Protein AF-A0A2Z6ETN1-F1 (afdb_monomer_lite)

Structure (mmCIF, N/CA/C/O backbone):
data_AF-A0A2Z6ETN1-F1
#
_entry.id   AF-A0A2Z6ETN1-F1
#
loop_
_atom_site.group_PDB
_atom_site.id
_atom_site.type_symbol
_atom_site.label_atom_id
_atom_site.label_alt_id
_atom_site.label_comp_id
_atom_site.label_asym_id
_atom_site.label_entity_id
_atom_site.label_seq_id
_atom_site.pdbx_PDB_ins_code
_atom_site.Cartn_x
_atom_site.Cartn_y
_atom_site.Cartn_z
_atom_site.occupancy
_atom_site.B_iso_or_equiv
_atom_site.auth_seq_id
_atom_site.auth_comp_id
_atom_site.auth_asym_id
_atom_site.auth_atom_id
_atom_site.pdbx_PDB_model_num
ATOM 1 N N . MET A 1 1 ? 12.263 -17.381 35.190 1.00 39.53 1 MET A N 1
ATOM 2 C CA . MET A 1 1 ? 12.041 -18.340 34.090 1.00 39.53 1 MET A CA 1
ATOM 3 C C . MET A 1 1 ? 12.599 -17.699 32.836 1.00 39.53 1 MET A C 1
ATOM 5 O O . MET A 1 1 ? 12.086 -16.666 32.433 1.00 39.53 1 MET A O 1
ATOM 9 N N . ALA A 1 2 ? 13.718 -18.209 32.326 1.00 38.06 2 ALA A N 1
ATOM 10 C CA . ALA A 1 2 ? 14.332 -17.723 31.095 1.00 38.06 2 ALA A CA 1
ATOM 11 C C . ALA A 1 2 ? 13.811 -18.587 29.943 1.00 38.06 2 ALA A C 1
ATOM 13 O O . ALA A 1 2 ? 13.844 -19.813 30.045 1.00 38.06 2 ALA A O 1
ATOM 14 N N . TYR A 1 3 ? 13.282 -17.959 28.897 1.00 40.97 3 TYR A N 1
ATOM 15 C CA . TYR A 1 3 ? 12.868 -18.676 27.696 1.00 40.97 3 TYR A CA 1
ATOM 16 C C . TYR A 1 3 ? 14.120 -19.150 26.946 1.00 40.97 3 TYR A C 1
ATOM 18 O O . TYR A 1 3 ? 15.051 -18.354 26.786 1.00 40.97 3 TYR A O 1
ATOM 26 N N . PRO A 1 4 ? 14.184 -20.419 26.508 1.00 47.81 4 PRO A N 1
ATOM 27 C CA . PRO A 1 4 ? 15.286 -20.879 25.680 1.00 47.81 4 PRO A CA 1
ATOM 28 C C . PRO A 1 4 ? 15.220 -20.159 24.330 1.00 47.81 4 PRO A C 1
ATOM 30 O O . PRO A 1 4 ? 14.186 -20.159 23.664 1.00 47.81 4 PRO A O 1
ATOM 33 N N . ILE A 1 5 ? 16.323 -19.523 23.945 1.00 48.41 5 ILE A N 1
ATOM 34 C CA . ILE A 1 5 ? 16.496 -18.947 22.613 1.00 48.41 5 ILE A CA 1
ATOM 35 C C . ILE A 1 5 ? 16.655 -20.140 21.667 1.00 48.41 5 ILE A C 1
ATOM 37 O O . ILE A 1 5 ? 17.635 -20.873 21.762 1.00 48.41 5 ILE A O 1
ATOM 41 N N . SER A 1 6 ? 15.665 -20.389 20.810 1.00 52.66 6 SER A N 1
ATOM 42 C CA . SER A 1 6 ? 15.750 -21.442 19.800 1.00 52.66 6 SER A CA 1
ATOM 43 C C . SER A 1 6 ? 16.795 -21.060 18.750 1.00 52.66 6 SER A C 1
ATOM 45 O O . SER A 1 6 ? 16.625 -20.059 18.046 1.00 52.66 6 SER A O 1
ATOM 47 N N . GLU A 1 7 ? 17.848 -21.873 18.631 1.00 56.22 7 GLU A N 1
ATOM 48 C CA . GLU A 1 7 ? 18.956 -21.711 17.670 1.00 56.22 7 GLU A CA 1
ATOM 49 C C . GLU A 1 7 ? 18.524 -21.800 16.189 1.00 56.22 7 GLU A C 1
ATOM 51 O O . GLU A 1 7 ? 19.325 -21.523 15.305 1.00 56.22 7 GLU A O 1
ATOM 56 N N . ASP A 1 8 ? 17.247 -22.081 15.908 1.00 47.41 8 ASP A N 1
ATOM 57 C CA . ASP A 1 8 ? 16.673 -22.141 14.555 1.00 47.41 8 ASP A CA 1
ATOM 58 C C . ASP A 1 8 ? 15.987 -20.846 14.089 1.00 47.41 8 ASP A C 1
ATOM 60 O O . ASP A 1 8 ? 15.297 -20.831 13.066 1.00 47.41 8 ASP A O 1
ATOM 64 N N . THR A 1 9 ? 16.181 -19.721 14.783 1.00 45.09 9 THR A N 1
ATOM 65 C CA . THR A 1 9 ? 15.739 -18.427 14.236 1.00 45.09 9 THR A CA 1
ATOM 66 C C . THR A 1 9 ? 16.752 -17.957 13.197 1.00 45.09 9 THR A C 1
ATOM 68 O O . THR A 1 9 ? 17.515 -17.019 13.423 1.00 45.09 9 THR A O 1
ATOM 71 N N . ILE A 1 10 ? 16.771 -18.605 12.030 1.00 45.88 10 ILE A N 1
ATOM 72 C CA . ILE A 1 10 ? 17.308 -17.962 10.834 1.00 45.88 10 ILE A CA 1
ATOM 73 C C . ILE A 1 10 ? 16.457 -16.708 10.677 1.00 45.88 10 ILE A C 1
ATOM 75 O O . ILE A 1 10 ? 15.262 -16.803 10.393 1.00 45.88 10 ILE A O 1
ATOM 79 N N . ALA A 1 11 ? 17.043 -15.539 10.935 1.00 45.09 11 ALA A N 1
ATOM 80 C CA . ALA A 1 11 ? 16.421 -14.265 10.632 1.00 45.09 11 ALA A CA 1
ATOM 81 C C . ALA A 1 11 ? 16.205 -14.227 9.115 1.00 45.09 11 ALA A C 1
ATOM 83 O O . ALA A 1 11 ? 17.073 -13.810 8.353 1.00 45.09 11 ALA A O 1
ATOM 84 N N . SER A 1 12 ? 15.069 -14.763 8.667 1.00 49.03 12 SER A N 1
ATOM 85 C CA . SER A 1 12 ? 14.617 -14.609 7.297 1.00 49.03 12 SER A CA 1
ATOM 86 C C . SER A 1 12 ? 14.521 -13.115 7.059 1.00 49.03 12 SER A C 1
ATOM 88 O O . SER A 1 12 ? 13.933 -12.405 7.876 1.00 49.03 12 SER A O 1
ATOM 90 N N . GLU A 1 13 ? 15.068 -12.643 5.942 1.00 51.62 13 GLU A N 1
ATOM 91 C CA . GLU A 1 13 ? 14.821 -11.281 5.489 1.00 51.62 13 GLU A CA 1
ATOM 92 C C . GLU A 1 13 ? 13.303 -11.064 5.471 1.00 51.62 13 GLU A C 1
ATOM 94 O O . GLU A 1 13 ? 12.568 -11.711 4.717 1.00 51.62 13 GLU A O 1
ATOM 99 N N . PHE A 1 14 ? 12.817 -10.221 6.378 1.00 47.25 14 PHE A N 1
ATOM 100 C CA . PHE A 1 14 ? 11.436 -9.780 6.395 1.00 47.25 14 PHE A CA 1
ATOM 101 C C . PHE A 1 14 ? 11.399 -8.419 5.711 1.00 47.25 14 PHE A C 1
ATOM 103 O O . PHE A 1 14 ? 12.214 -7.539 5.985 1.00 47.25 14 PHE A O 1
ATOM 110 N N . ASN A 1 15 ? 10.473 -8.254 4.772 1.00 52.88 15 ASN A N 1
ATOM 111 C CA . ASN A 1 15 ? 10.299 -6.976 4.101 1.00 52.88 15 ASN A CA 1
ATOM 112 C C . ASN A 1 15 ? 9.634 -6.014 5.086 1.00 52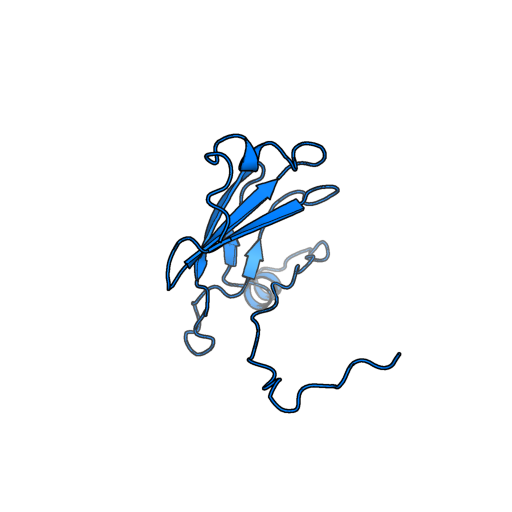.88 15 ASN A C 1
ATOM 114 O O . ASN A 1 15 ? 8.460 -6.175 5.414 1.00 52.88 15 ASN A O 1
ATOM 118 N N . LEU A 1 16 ? 10.405 -5.048 5.584 1.00 52.41 16 LEU A N 1
ATOM 119 C CA . LEU A 1 16 ? 9.885 -3.951 6.387 1.00 52.41 16 LEU A CA 1
ATOM 120 C C . LEU A 1 16 ? 9.272 -2.907 5.444 1.00 52.41 16 LEU A C 1
ATOM 122 O O . LEU A 1 16 ? 9.937 -2.443 4.518 1.00 52.41 16 LEU A O 1
ATOM 126 N N . LEU A 1 17 ? 8.005 -2.555 5.669 1.00 56.53 17 LEU A N 1
ATOM 127 C CA . LEU A 1 17 ? 7.399 -1.377 5.051 1.00 56.53 17 LEU A CA 1
ATOM 128 C C . LEU A 1 17 ? 7.955 -0.140 5.766 1.00 56.53 17 LEU A C 1
ATOM 130 O O . LEU A 1 17 ? 7.716 0.042 6.957 1.00 56.53 17 LEU A O 1
ATOM 134 N N . GLU A 1 18 ? 8.713 0.686 5.049 1.00 62.44 18 GLU A N 1
ATOM 135 C CA . GLU A 1 18 ? 9.190 1.981 5.539 1.00 62.44 18 GLU A CA 1
ATOM 136 C C . GLU A 1 18 ? 8.201 3.076 5.126 1.00 62.44 18 GLU A C 1
ATOM 138 O O . GLU A 1 18 ? 7.865 3.206 3.946 1.00 62.44 18 GLU A O 1
ATOM 143 N N . ILE A 1 19 ? 7.736 3.869 6.094 1.00 59.53 19 ILE A N 1
ATOM 144 C CA . ILE A 1 19 ? 6.957 5.079 5.822 1.00 59.53 19 ILE A CA 1
ATOM 145 C C . ILE A 1 19 ? 7.956 6.209 5.585 1.00 59.53 19 ILE A C 1
ATOM 147 O O . ILE A 1 19 ? 8.636 6.648 6.509 1.00 59.53 19 ILE A O 1
ATOM 151 N N . ALA A 1 20 ? 8.054 6.665 4.339 1.00 58.91 20 ALA A N 1
ATOM 152 C CA . ALA A 1 20 ? 8.873 7.815 3.984 1.00 58.91 20 ALA A CA 1
ATOM 153 C C . ALA A 1 20 ? 8.020 9.090 4.035 1.00 58.91 20 ALA A C 1
ATOM 155 O O . ALA A 1 20 ? 7.106 9.260 3.228 1.00 58.91 20 ALA A O 1
ATOM 156 N N . GLU A 1 21 ? 8.331 9.999 4.958 1.00 59.03 21 GLU A N 1
ATOM 157 C CA . GLU A 1 21 ? 7.778 11.355 4.954 1.00 59.03 21 GLU A CA 1
ATOM 158 C C . GLU A 1 21 ? 8.572 12.219 3.968 1.00 59.03 21 GLU A C 1
ATOM 160 O O . GLU A 1 21 ? 9.798 12.320 4.057 1.00 59.03 21 GLU A O 1
ATOM 165 N N . SER A 1 22 ? 7.896 12.851 3.006 1.00 56.50 22 SER A N 1
ATOM 166 C CA . SER A 1 22 ? 8.558 13.835 2.150 1.00 56.50 22 SER A CA 1
ATOM 167 C C . SER A 1 22 ? 8.642 15.173 2.892 1.00 56.50 22 SER A C 1
ATOM 169 O O . SER A 1 22 ? 7.587 15.741 3.194 1.00 56.50 22 SER A O 1
ATOM 171 N N . PRO A 1 23 ? 9.839 15.730 3.151 1.00 53.97 23 PRO A N 1
ATOM 172 C CA . PRO A 1 23 ? 9.933 17.111 3.604 1.00 53.97 23 PRO A CA 1
ATOM 173 C C . PRO A 1 23 ? 9.337 18.010 2.513 1.00 53.97 23 PRO A C 1
ATOM 175 O O . PRO A 1 23 ? 9.575 17.773 1.330 1.00 53.97 23 PRO A O 1
ATOM 178 N N . GLY A 1 24 ? 8.526 19.004 2.884 1.00 55.44 24 GLY A N 1
ATOM 179 C CA . GLY A 1 24 ? 7.919 19.928 1.921 1.00 55.44 24 GLY A CA 1
ATOM 180 C C . GLY A 1 24 ? 8.990 20.529 1.006 1.00 55.44 24 GLY A C 1
ATOM 181 O O . GLY A 1 24 ? 9.860 21.263 1.470 1.00 55.44 24 GLY A O 1
ATOM 182 N N . LEU A 1 25 ? 8.964 20.164 -0.275 1.00 56.56 25 LEU A N 1
ATOM 183 C CA . LEU A 1 25 ? 10.000 20.496 -1.251 1.00 56.56 25 LEU A CA 1
ATOM 184 C C . LEU A 1 25 ? 9.503 21.586 -2.202 1.00 56.56 25 LEU A C 1
ATOM 186 O O . LEU A 1 25 ? 8.442 21.434 -2.801 1.00 56.56 25 LEU A O 1
ATOM 190 N N . ASP A 1 26 ? 10.304 22.641 -2.381 1.00 64.06 26 ASP A N 1
ATOM 191 C CA . ASP A 1 26 ? 10.240 23.536 -3.544 1.00 64.06 26 ASP A CA 1
ATOM 192 C C . ASP A 1 26 ? 11.027 22.873 -4.693 1.00 64.06 26 ASP A C 1
ATOM 194 O O . ASP A 1 26 ? 12.265 22.836 -4.654 1.00 64.06 26 ASP A O 1
ATOM 198 N N . PRO A 1 27 ? 10.366 22.246 -5.683 1.00 59.97 27 PRO A N 1
ATOM 199 C CA . PRO A 1 27 ? 11.057 21.406 -6.636 1.00 59.97 27 PRO A CA 1
ATOM 200 C C . PRO A 1 27 ? 11.458 22.234 -7.856 1.00 59.97 27 PRO A C 1
ATOM 202 O O . PRO A 1 27 ? 10.672 22.445 -8.785 1.00 59.97 27 PRO A O 1
ATOM 205 N N . SER A 1 28 ? 12.738 22.598 -7.947 1.00 68.12 28 SER A N 1
ATOM 206 C CA . SER A 1 28 ? 13.325 22.774 -9.277 1.00 68.12 28 SER A CA 1
ATOM 207 C C . SER A 1 28 ? 13.173 21.451 -10.054 1.00 68.12 28 SER A C 1
ATOM 209 O O . SER A 1 28 ? 13.270 20.362 -9.480 1.00 68.12 28 SER A O 1
ATOM 211 N N . LYS A 1 29 ? 12.930 21.505 -11.373 1.00 59.31 29 LYS A N 1
ATOM 212 C CA . LYS A 1 29 ? 12.638 20.300 -12.185 1.00 59.31 29 LYS A CA 1
ATOM 213 C C . LYS A 1 29 ? 13.724 19.210 -12.098 1.00 59.31 29 LYS A C 1
ATOM 215 O O . LYS A 1 29 ? 13.417 18.035 -12.282 1.00 59.31 29 LYS A O 1
ATOM 220 N N . GLN A 1 30 ? 14.977 19.583 -11.825 1.00 59.06 30 GLN A N 1
ATOM 221 C CA . GLN A 1 30 ? 16.101 18.646 -11.688 1.00 59.06 30 GLN A CA 1
ATOM 222 C C . GLN A 1 30 ? 16.138 17.952 -10.321 1.00 59.06 30 GLN A C 1
ATOM 224 O O . GLN A 1 30 ? 16.403 16.750 -10.262 1.00 59.06 30 GLN A O 1
ATOM 229 N N . GLU A 1 31 ? 15.813 18.670 -9.245 1.00 66.19 31 GLU A N 1
ATOM 230 C CA . GLU A 1 31 ? 15.715 18.095 -7.898 1.00 66.19 31 GLU A CA 1
ATOM 231 C C . GLU A 1 31 ? 14.529 17.119 -7.819 1.00 66.19 31 GLU A C 1
ATOM 233 O O . GLU A 1 31 ? 14.664 15.994 -7.338 1.00 66.19 31 GLU A O 1
ATOM 238 N N . ALA A 1 32 ? 13.392 17.502 -8.417 1.00 64.19 32 ALA A N 1
ATOM 239 C CA . ALA A 1 32 ? 12.186 16.676 -8.494 1.00 64.19 32 ALA A CA 1
ATOM 240 C C . ALA A 1 32 ? 12.442 15.318 -9.164 1.00 64.19 32 ALA A C 1
ATOM 242 O O . ALA A 1 32 ? 11.985 14.282 -8.686 1.00 64.19 32 ALA A O 1
ATOM 243 N N . HIS A 1 33 ? 13.213 15.310 -10.256 1.00 62.28 33 HIS A N 1
ATOM 244 C CA . HIS A 1 33 ? 13.558 14.076 -10.956 1.00 62.28 33 HIS A CA 1
ATOM 245 C C . HIS A 1 33 ? 14.472 13.177 -10.110 1.00 62.28 33 HIS A C 1
ATOM 247 O O . HIS A 1 33 ? 14.267 11.966 -10.062 1.00 62.28 33 HIS A O 1
ATOM 253 N N . ARG A 1 34 ? 15.460 13.750 -9.407 1.00 67.50 34 ARG A N 1
ATOM 254 C CA . ARG A 1 34 ? 16.361 12.988 -8.520 1.00 67.50 34 ARG A CA 1
ATOM 255 C C . ARG A 1 34 ? 15.647 12.357 -7.328 1.00 67.50 34 ARG A C 1
ATOM 257 O O . ARG A 1 34 ? 16.049 11.284 -6.885 1.00 67.50 34 ARG A O 1
ATOM 264 N N . LEU A 1 35 ? 14.617 13.020 -6.815 1.00 69.94 35 LEU A N 1
ATOM 265 C CA . LEU A 1 35 ? 13.857 12.560 -5.656 1.00 69.94 35 LEU A CA 1
ATOM 266 C C . LEU A 1 35 ? 12.680 11.655 -6.030 1.00 69.94 35 LEU A C 1
ATOM 268 O O . LEU A 1 35 ? 12.111 11.016 -5.149 1.00 69.94 35 LEU A O 1
ATOM 272 N N . SER A 1 36 ? 12.334 11.564 -7.318 1.00 75.56 36 SER A N 1
ATOM 273 C CA . SER A 1 36 ? 11.245 10.708 -7.784 1.00 75.56 36 SER A CA 1
ATOM 274 C C . SER A 1 36 ? 11.498 9.232 -7.443 1.00 75.56 36 SER A C 1
ATOM 276 O O . SER A 1 36 ? 12.594 8.698 -7.634 1.00 75.56 36 SER A O 1
ATOM 278 N N . LYS A 1 37 ? 10.471 8.571 -6.898 1.00 82.44 37 LYS A N 1
ATOM 279 C CA . LYS A 1 37 ? 10.482 7.147 -6.545 1.00 82.44 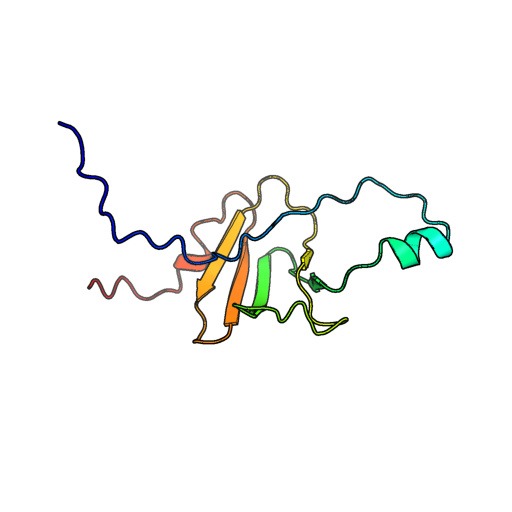37 LYS A CA 1
ATOM 280 C C . LYS A 1 37 ? 9.316 6.445 -7.227 1.00 82.44 37 LYS A C 1
ATOM 282 O O . LYS A 1 37 ? 8.210 6.980 -7.259 1.00 82.44 37 LYS A O 1
ATOM 287 N N . PHE A 1 38 ? 9.548 5.231 -7.724 1.00 84.06 38 PHE A N 1
ATOM 288 C CA . PHE A 1 38 ? 8.463 4.345 -8.138 1.00 84.06 38 PHE A CA 1
ATOM 289 C C . PHE A 1 38 ? 7.767 3.798 -6.893 1.00 84.06 38 PHE A C 1
ATOM 291 O O . PHE A 1 38 ? 8.401 3.173 -6.038 1.00 84.06 38 PHE A O 1
ATOM 298 N N . ALA A 1 39 ? 6.467 4.051 -6.793 1.00 88.06 39 ALA A N 1
ATOM 299 C CA . ALA A 1 39 ? 5.666 3.702 -5.632 1.00 88.06 39 ALA A CA 1
ATOM 300 C C . ALA A 1 39 ? 4.278 3.210 -6.046 1.00 88.06 39 ALA A C 1
ATOM 302 O O . ALA A 1 39 ? 3.760 3.576 -7.103 1.00 88.06 39 ALA A O 1
ATOM 303 N N . TYR A 1 40 ? 3.666 2.412 -5.177 1.00 91.75 40 TYR A N 1
ATOM 304 C CA . TYR A 1 40 ? 2.229 2.171 -5.201 1.00 91.75 40 TYR A CA 1
ATOM 305 C C . TYR A 1 40 ? 1.496 3.373 -4.605 1.00 91.75 40 TYR A C 1
ATOM 307 O O . TYR A 1 40 ? 1.984 3.992 -3.660 1.00 91.75 40 TYR A O 1
ATOM 315 N N . TRP A 1 41 ? 0.307 3.673 -5.123 1.00 93.31 41 TRP A N 1
ATOM 316 C CA . TRP A 1 41 ? -0.585 4.672 -4.541 1.00 93.31 41 TRP A CA 1
ATOM 317 C C . TRP A 1 41 ? -1.697 3.989 -3.750 1.00 93.31 41 TRP A C 1
ATOM 319 O O . TRP A 1 41 ? -2.446 3.181 -4.304 1.00 93.31 41 TRP A O 1
ATOM 329 N N . LEU A 1 42 ? -1.806 4.324 -2.467 1.00 94.19 42 LEU A N 1
ATOM 330 C CA . LEU A 1 42 ? -2.844 3.847 -1.567 1.00 94.19 42 LEU A CA 1
ATOM 331 C C . LEU A 1 42 ? -3.762 5.014 -1.179 1.00 94.19 42 LEU A C 1
ATOM 333 O O . LEU A 1 42 ? -3.370 5.851 -0.369 1.00 94.19 42 LEU A O 1
ATOM 337 N N . PRO A 1 43 ? -4.981 5.094 -1.738 1.00 91.25 43 PRO A N 1
ATOM 338 C CA . PRO A 1 43 ? -5.936 6.119 -1.338 1.00 91.25 43 PRO A CA 1
ATOM 339 C C . PRO A 1 43 ? -6.493 5.845 0.067 1.00 91.25 43 PRO A C 1
ATOM 341 O O . PRO A 1 43 ? -6.691 4.688 0.446 1.00 91.25 43 PRO A O 1
ATOM 344 N N . GLN A 1 44 ? -6.798 6.911 0.810 1.00 88.25 44 GLN A N 1
ATOM 345 C CA . GLN A 1 44 ? -7.491 6.838 2.101 1.00 88.25 44 GLN A CA 1
ATOM 346 C C . GLN A 1 44 ? -8.842 6.123 1.986 1.00 88.25 44 GLN A C 1
ATOM 348 O O . GLN A 1 44 ? -9.568 6.312 1.009 1.00 88.25 44 GLN A O 1
ATOM 353 N N . GLY A 1 45 ? -9.142 5.243 2.948 1.00 86.81 45 GLY A N 1
ATOM 354 C CA . GLY A 1 45 ? -10.325 4.372 2.937 1.00 86.81 45 GLY A CA 1
ATOM 355 C C . GLY A 1 45 ? -10.286 3.263 1.874 1.00 86.81 45 GLY A C 1
ATOM 356 O O . GLY A 1 45 ? -11.199 2.443 1.788 1.00 86.81 45 GLY A O 1
ATOM 357 N N . GLY A 1 46 ? -9.241 3.224 1.045 1.00 90.25 46 GLY A N 1
ATOM 358 C CA . GLY A 1 46 ? -9.093 2.281 -0.051 1.00 90.25 46 GLY A CA 1
ATOM 359 C C . GLY A 1 46 ? -8.098 1.162 0.234 1.00 90.25 46 GLY A C 1
ATOM 360 O O . GLY A 1 46 ? -7.682 0.905 1.367 1.00 90.25 46 GLY A O 1
ATOM 361 N N . TYR A 1 47 ? -7.721 0.466 -0.837 1.00 93.38 47 TYR A N 1
ATOM 362 C CA . TYR A 1 47 ? -6.716 -0.586 -0.792 1.00 93.38 47 TYR A CA 1
ATOM 363 C C . TYR A 1 47 ? -5.853 -0.600 -2.048 1.00 93.38 47 TYR A C 1
ATOM 365 O O . TYR A 1 47 ? -6.281 -0.168 -3.118 1.00 93.38 47 TYR A O 1
ATOM 373 N N . VAL A 1 48 ? -4.657 -1.169 -1.924 1.00 94.62 48 VAL A N 1
ATOM 374 C CA . VAL A 1 48 ? -3.785 -1.493 -3.051 1.00 94.62 48 VAL A CA 1
ATOM 375 C C . VAL A 1 48 ? -3.143 -2.859 -2.833 1.00 94.62 48 VAL A C 1
ATOM 377 O O . VAL A 1 48 ? -2.818 -3.237 -1.706 1.00 94.62 48 VAL A O 1
ATOM 380 N N . ASP A 1 49 ? -2.992 -3.616 -3.917 1.00 93.94 49 ASP A N 1
ATOM 381 C CA . ASP A 1 49 ? -2.284 -4.893 -3.897 1.00 93.94 49 ASP A CA 1
ATOM 382 C C . ASP A 1 49 ? -0.807 -4.638 -4.240 1.00 93.94 49 ASP A C 1
ATOM 384 O O . ASP A 1 49 ? -0.507 -4.111 -5.312 1.00 93.94 49 ASP A O 1
ATOM 388 N N . ILE A 1 50 ? 0.107 -4.998 -3.335 1.00 92.69 50 ILE A N 1
ATOM 389 C CA . ILE A 1 50 ? 1.559 -4.825 -3.488 1.00 92.69 50 ILE A CA 1
ATOM 390 C C . ILE A 1 50 ? 2.265 -6.176 -3.545 1.00 92.69 50 ILE A C 1
ATOM 392 O O . ILE A 1 50 ? 1.833 -7.150 -2.924 1.00 92.69 50 ILE A O 1
ATOM 396 N N . LYS A 1 51 ? 3.396 -6.243 -4.246 1.00 91.00 51 LYS A N 1
ATOM 397 C CA . LYS A 1 51 ? 4.220 -7.457 -4.288 1.00 91.00 51 LYS A CA 1
ATOM 398 C C . LYS A 1 51 ? 4.836 -7.748 -2.921 1.00 91.00 51 LYS A C 1
ATOM 400 O O . LYS A 1 51 ? 5.414 -6.868 -2.294 1.00 91.00 51 LYS A O 1
ATOM 405 N N . ILE A 1 52 ? 4.779 -9.013 -2.494 1.00 87.81 52 ILE A N 1
ATOM 406 C CA . ILE A 1 52 ? 5.414 -9.476 -1.248 1.00 87.81 52 ILE A CA 1
ATOM 407 C C . ILE A 1 52 ? 6.930 -9.315 -1.328 1.00 87.81 52 ILE A C 1
ATOM 409 O O . ILE A 1 52 ? 7.559 -8.989 -0.328 1.00 87.81 52 ILE A O 1
ATOM 413 N N . ARG A 1 53 ? 7.516 -9.565 -2.504 1.00 84.81 53 ARG A N 1
ATOM 414 C CA . ARG A 1 53 ? 8.952 -9.429 -2.771 1.00 84.81 53 ARG A CA 1
ATOM 415 C C . ARG A 1 53 ? 9.160 -8.584 -4.028 1.00 84.81 53 ARG A C 1
ATOM 417 O O . ARG A 1 53 ? 9.202 -9.161 -5.117 1.00 84.81 53 ARG A O 1
ATOM 424 N N . PRO A 1 54 ? 9.257 -7.251 -3.906 1.00 79.31 54 PRO A N 1
ATOM 425 C CA . PRO A 1 54 ? 9.696 -6.432 -5.025 1.00 79.31 54 PRO A CA 1
ATOM 426 C C . PRO A 1 54 ? 11.132 -6.820 -5.407 1.00 79.31 54 PRO A C 1
ATOM 428 O O . PRO A 1 54 ? 11.988 -7.072 -4.553 1.00 79.31 54 PRO A O 1
ATOM 431 N N . ASN A 1 55 ? 11.396 -6.906 -6.704 1.00 80.88 55 ASN A N 1
ATOM 432 C CA . ASN A 1 55 ? 12.704 -7.191 -7.258 1.00 80.88 55 ASN A CA 1
ATOM 433 C C . ASN A 1 55 ? 13.508 -5.893 -7.374 1.00 80.88 55 ASN A C 1
ATOM 435 O O . ASN A 1 55 ? 13.418 -5.168 -8.362 1.00 80.88 55 ASN A O 1
ATOM 439 N N . LYS A 1 56 ? 14.374 -5.655 -6.386 1.00 74.00 56 LYS A N 1
ATOM 440 C CA . LYS A 1 56 ? 15.258 -4.479 -6.327 1.00 74.00 56 LYS A CA 1
ATOM 441 C C . LYS A 1 56 ? 16.212 -4.342 -7.527 1.00 74.00 56 LYS A C 1
ATOM 443 O O . LYS A 1 56 ? 16.779 -3.272 -7.719 1.00 74.00 56 LYS A O 1
ATOM 448 N N . ASN A 1 57 ? 16.396 -5.393 -8.335 1.00 79.56 57 ASN A N 1
ATOM 449 C CA . ASN A 1 57 ? 17.222 -5.344 -9.547 1.00 79.56 57 ASN A CA 1
ATOM 450 C C . ASN A 1 57 ? 16.467 -4.804 -10.772 1.00 79.56 57 ASN A C 1
ATOM 452 O O . ASN A 1 57 ? 17.079 -4.557 -11.811 1.00 79.56 57 ASN A O 1
ATOM 456 N N . ILE A 1 58 ? 15.146 -4.631 -10.681 1.00 80.06 58 ILE A N 1
ATOM 457 C CA . ILE A 1 58 ? 14.331 -4.024 -11.731 1.00 80.06 58 ILE A CA 1
ATOM 458 C C . ILE A 1 58 ? 14.166 -2.543 -11.384 1.00 80.06 58 ILE A C 1
ATOM 460 O O . ILE A 1 58 ? 13.497 -2.198 -10.416 1.00 80.06 58 ILE A O 1
ATOM 464 N N . ALA A 1 59 ? 14.754 -1.662 -12.199 1.00 71.81 59 ALA A N 1
ATOM 465 C CA . ALA A 1 59 ? 14.830 -0.222 -11.923 1.00 71.81 59 ALA A CA 1
ATOM 466 C C . ALA A 1 59 ? 13.469 0.462 -11.666 1.00 71.81 59 ALA A C 1
ATOM 468 O O . ALA A 1 59 ? 13.417 1.466 -10.961 1.00 71.81 59 ALA A O 1
ATOM 469 N N . ASN A 1 60 ? 12.383 -0.089 -12.215 1.00 79.31 60 ASN A N 1
ATOM 470 C CA . ASN A 1 60 ? 11.038 0.480 -12.120 1.00 79.31 60 ASN A CA 1
ATOM 471 C C . ASN A 1 60 ? 10.081 -0.363 -11.260 1.00 79.31 60 ASN A C 1
ATOM 473 O O . ASN A 1 60 ? 8.877 -0.118 -11.303 1.00 79.31 60 ASN A O 1
ATOM 477 N N . ASP A 1 61 ? 10.570 -1.373 -10.530 1.00 83.06 61 ASP A N 1
ATOM 478 C CA . ASP A 1 61 ? 9.705 -2.165 -9.650 1.00 83.06 61 ASP A CA 1
ATOM 479 C C . ASP A 1 61 ? 9.447 -1.389 -8.345 1.00 83.06 61 ASP A C 1
ATOM 481 O O . ASP A 1 61 ? 10.393 -1.094 -7.603 1.00 83.06 61 ASP A O 1
ATOM 485 N N . PRO A 1 62 ? 8.196 -0.977 -8.070 1.00 85.75 62 PRO A N 1
ATOM 486 C CA . PRO A 1 62 ? 7.891 -0.114 -6.938 1.00 85.75 62 PRO A CA 1
ATOM 487 C C . PRO A 1 62 ? 8.227 -0.784 -5.604 1.00 85.75 62 PRO A C 1
ATOM 489 O O . PRO A 1 62 ? 7.699 -1.840 -5.254 1.00 85.75 62 PRO A O 1
ATOM 492 N N . CYS A 1 63 ? 9.079 -0.114 -4.830 1.00 84.81 63 CYS A N 1
ATOM 493 C CA . CYS A 1 63 ? 9.477 -0.532 -3.482 1.00 84.81 63 CYS A CA 1
ATOM 494 C C . CYS A 1 63 ? 8.841 0.326 -2.380 1.00 84.81 63 CYS A C 1
ATOM 496 O O . CYS A 1 63 ? 9.005 0.025 -1.202 1.00 84.81 63 CYS A O 1
ATOM 498 N N . TYR A 1 64 ? 8.134 1.390 -2.761 1.00 86.38 64 TYR A N 1
ATOM 499 C CA . TYR A 1 64 ? 7.529 2.352 -1.848 1.00 86.38 64 TYR A CA 1
ATOM 500 C C . TYR A 1 64 ? 6.004 2.312 -1.941 1.00 86.38 64 TYR A C 1
ATOM 502 O O . TYR A 1 64 ? 5.432 1.927 -2.965 1.00 86.38 64 TYR A O 1
ATOM 510 N N . LEU A 1 65 ? 5.352 2.750 -0.871 1.00 89.00 65 LEU A N 1
ATOM 511 C CA . LEU A 1 65 ? 3.913 2.946 -0.793 1.00 89.00 65 LEU A CA 1
ATOM 512 C C . LEU A 1 65 ? 3.662 4.400 -0.402 1.00 89.00 65 LEU A C 1
ATOM 514 O O . LEU A 1 65 ? 4.123 4.844 0.646 1.00 89.00 65 LEU A O 1
ATOM 518 N N . PHE A 1 66 ? 2.946 5.134 -1.244 1.00 90.94 66 PHE A N 1
ATOM 519 C CA . PHE A 1 66 ? 2.515 6.493 -0.949 1.00 90.94 66 PHE A CA 1
ATOM 520 C C . PHE A 1 66 ? 1.041 6.504 -0.589 1.00 90.94 66 PHE A C 1
ATOM 522 O O . PHE A 1 66 ? 0.231 5.809 -1.202 1.00 90.94 66 PHE A O 1
ATOM 529 N N . THR A 1 67 ? 0.708 7.319 0.400 1.00 91.12 67 THR A N 1
ATOM 530 C CA . THR A 1 67 ? -0.652 7.509 0.883 1.00 91.12 67 THR A CA 1
ATOM 531 C C . THR A 1 67 ? -0.833 8.968 1.292 1.00 91.12 67 THR A C 1
ATOM 533 O O . THR A 1 67 ? 0.113 9.555 1.823 1.00 91.12 67 THR A O 1
ATOM 536 N N . PRO A 1 68 ? -2.002 9.581 1.040 1.00 88.50 68 PRO A N 1
ATOM 537 C CA . PRO A 1 68 ? -2.289 10.910 1.561 1.00 88.50 68 PRO A CA 1
ATOM 538 C C . PRO A 1 68 ? -2.510 10.849 3.078 1.00 88.50 68 PRO A C 1
ATOM 540 O O . PRO A 1 68 ? -2.823 9.781 3.602 1.00 88.50 68 PRO A O 1
ATOM 543 N N . ASP A 1 69 ? -2.340 11.992 3.748 1.00 82.62 69 ASP A N 1
ATOM 544 C CA . ASP A 1 69 ? -2.916 12.330 5.059 1.00 82.62 69 ASP A CA 1
ATOM 545 C C . ASP A 1 69 ? -2.982 11.183 6.087 1.00 82.62 69 ASP A C 1
ATOM 547 O O . ASP A 1 69 ? -4.033 10.862 6.628 1.00 82.62 69 ASP A O 1
ATOM 551 N N . PHE A 1 70 ? -1.834 10.570 6.393 1.00 85.38 70 PHE A N 1
ATOM 552 C CA . PHE A 1 70 ? -1.754 9.377 7.251 1.00 85.38 70 PHE A CA 1
ATOM 553 C C . PHE A 1 70 ? -1.827 9.664 8.771 1.00 85.38 70 PHE A C 1
ATOM 555 O O . PHE A 1 70 ? -1.630 8.781 9.606 1.00 85.38 70 PHE A O 1
ATOM 562 N N . SER A 1 71 ? -2.102 10.905 9.168 1.00 84.62 71 SER A N 1
ATOM 563 C CA . SER A 1 71 ? -2.190 11.295 10.579 1.00 84.62 71 SER A CA 1
ATOM 564 C C . SER A 1 71 ? -3.368 10.601 11.266 1.00 84.62 71 SER A C 1
ATOM 566 O O . SER A 1 71 ? -4.504 10.729 10.821 1.00 84.62 71 SER A O 1
ATOM 568 N N . HIS A 1 72 ? -3.108 9.915 12.384 1.00 85.75 72 HIS A N 1
ATOM 569 C CA . HIS A 1 72 ? -4.101 9.115 13.124 1.00 85.75 72 HIS A CA 1
ATOM 570 C C . HIS A 1 72 ? -4.738 7.976 12.311 1.00 85.75 72 HIS A C 1
ATOM 572 O O . HIS A 1 72 ? -5.792 7.482 12.691 1.00 85.75 72 HIS A O 1
ATOM 578 N N . CYS A 1 73 ? -4.120 7.560 11.208 1.00 90.31 73 CYS A N 1
ATOM 579 C CA . CYS A 1 73 ? -4.593 6.452 10.387 1.00 90.31 73 CYS A CA 1
ATOM 580 C C . CYS A 1 73 ? -3.765 5.186 10.642 1.00 90.31 73 CYS A C 1
ATOM 582 O O . CYS A 1 73 ? -2.684 5.231 11.231 1.00 90.31 73 CYS A O 1
ATOM 584 N N . SER A 1 74 ? -4.275 4.046 10.180 1.00 90.38 74 SER A N 1
ATOM 585 C CA . SER A 1 74 ? -3.622 2.741 10.309 1.00 90.38 74 SER A CA 1
ATOM 586 C C . SER A 1 74 ? -3.495 2.043 8.955 1.00 90.38 74 SER A C 1
ATOM 588 O O . SER A 1 74 ? -4.335 2.207 8.066 1.00 90.38 74 SER A O 1
ATOM 590 N N . LEU A 1 75 ? -2.452 1.220 8.801 1.00 91.31 75 LEU A N 1
ATOM 591 C CA . LEU A 1 75 ? -2.338 0.288 7.679 1.00 91.31 75 LEU A CA 1
ATOM 592 C C . LEU A 1 75 ? -2.729 -1.114 8.128 1.00 91.31 75 LEU A C 1
ATOM 594 O O . LEU A 1 75 ? -2.132 -1.664 9.050 1.00 91.31 75 LEU A O 1
ATOM 598 N N . ILE A 1 76 ? -3.676 -1.723 7.419 1.00 90.94 76 ILE A N 1
ATOM 599 C CA . ILE A 1 76 ? -3.982 -3.148 7.572 1.00 90.94 76 ILE A CA 1
ATOM 600 C C . ILE A 1 76 ? -3.428 -3.892 6.371 1.00 90.94 76 ILE A C 1
ATOM 602 O O . ILE A 1 76 ? -3.744 -3.571 5.225 1.00 90.94 76 ILE A O 1
ATOM 606 N N . VAL A 1 77 ? -2.626 -4.917 6.637 1.00 91.12 77 VAL A N 1
ATOM 607 C CA . VAL A 1 77 ? -2.001 -5.747 5.610 1.00 91.12 77 VAL A CA 1
ATOM 608 C C . VAL A 1 77 ? -2.534 -7.166 5.727 1.00 91.12 77 VAL A C 1
ATOM 610 O O . VAL A 1 77 ? -2.423 -7.785 6.781 1.00 91.12 77 VAL A O 1
ATOM 613 N N . HIS A 1 78 ? -3.066 -7.710 4.634 1.00 88.75 78 HIS A N 1
ATOM 614 C CA . HIS A 1 78 ? -3.391 -9.132 4.545 1.00 88.75 78 HIS A CA 1
ATOM 615 C C . HIS A 1 78 ? -2.679 -9.796 3.376 1.00 88.75 78 HIS A C 1
ATOM 617 O O . HIS A 1 78 ? -2.476 -9.212 2.309 1.00 88.75 78 HIS A O 1
ATOM 623 N N . LYS A 1 79 ? -2.321 -11.065 3.564 1.00 89.75 79 LYS A N 1
ATOM 624 C CA . LYS A 1 79 ? -1.787 -11.896 2.491 1.00 89.75 79 LYS A CA 1
ATOM 625 C C . LYS A 1 79 ? -2.921 -12.294 1.554 1.00 89.75 79 LYS A C 1
ATOM 627 O O . LYS A 1 79 ? -3.731 -13.149 1.892 1.00 89.75 79 LYS A O 1
ATOM 632 N N . LYS A 1 80 ? -2.971 -11.673 0.373 1.00 89.69 80 LYS A N 1
ATOM 633 C CA . LYS A 1 80 ? -3.982 -11.970 -0.651 1.00 89.69 80 LYS A CA 1
ATOM 634 C C . LYS A 1 80 ? -3.691 -13.305 -1.333 1.00 89.69 80 LYS A C 1
ATOM 636 O O . LYS A 1 80 ? -4.603 -14.087 -1.576 1.00 89.69 80 LYS A O 1
ATOM 641 N N . ASN A 1 81 ? -2.428 -13.550 -1.684 1.00 89.31 81 ASN A N 1
ATOM 642 C CA . ASN A 1 81 ? -1.977 -14.794 -2.309 1.00 89.31 81 ASN A CA 1
ATOM 643 C C . ASN A 1 81 ? -0.470 -15.027 -2.051 1.00 89.31 81 ASN A C 1
ATOM 645 O O . ASN A 1 81 ? 0.126 -14.412 -1.169 1.00 89.31 81 ASN A O 1
ATOM 649 N N . VAL A 1 82 ? 0.154 -15.952 -2.789 1.00 89.44 82 VAL A N 1
ATOM 650 C CA . VAL A 1 82 ? 1.587 -16.286 -2.642 1.00 89.44 82 VAL A CA 1
ATOM 651 C C . VAL A 1 82 ? 2.547 -15.174 -3.084 1.00 89.44 82 VAL A C 1
ATOM 653 O O . VAL A 1 82 ? 3.702 -15.183 -2.669 1.00 89.44 82 VAL A O 1
ATOM 656 N N . ASN A 1 83 ? 2.075 -14.226 -3.892 1.00 89.44 83 ASN A N 1
ATOM 657 C CA . ASN A 1 83 ? 2.868 -13.173 -4.522 1.00 89.44 83 ASN A CA 1
ATOM 658 C C . ASN A 1 83 ? 2.511 -11.764 -4.041 1.00 89.44 83 ASN A C 1
ATOM 660 O O . ASN A 1 83 ? 3.359 -10.878 -4.134 1.00 89.44 83 ASN A O 1
ATOM 664 N N . ASP A 1 84 ? 1.294 -11.553 -3.536 1.00 91.12 84 ASP A N 1
ATOM 665 C CA . ASP A 1 84 ? 0.756 -10.224 -3.248 1.00 91.12 84 ASP A CA 1
ATOM 666 C C . ASP A 1 84 ? 0.228 -10.095 -1.808 1.00 91.12 84 ASP A C 1
ATOM 668 O O . ASP A 1 84 ? -0.499 -10.961 -1.299 1.00 91.12 84 ASP A O 1
ATOM 672 N N . TYR A 1 85 ? 0.539 -8.960 -1.186 1.00 93.56 85 TYR A N 1
ATOM 673 C CA . TYR A 1 85 ? -0.189 -8.416 -0.045 1.00 93.56 85 TYR A CA 1
ATOM 674 C C . TYR A 1 85 ? -1.271 -7.462 -0.540 1.00 93.56 85 TYR A C 1
ATOM 676 O O . TYR A 1 85 ? -1.086 -6.786 -1.546 1.00 93.56 85 TYR A O 1
ATOM 684 N N . ARG A 1 86 ? -2.375 -7.355 0.192 1.00 93.19 86 ARG A N 1
ATOM 685 C CA . ARG A 1 86 ? -3.312 -6.240 0.062 1.00 93.19 86 ARG A CA 1
ATOM 686 C C . ARG A 1 86 ? -3.170 -5.355 1.285 1.00 93.19 86 ARG A C 1
ATOM 688 O O . ARG A 1 86 ? -3.324 -5.820 2.415 1.00 93.19 86 ARG A O 1
ATOM 695 N N . VAL A 1 87 ? -2.889 -4.087 1.033 1.00 93.38 87 VAL A N 1
ATOM 69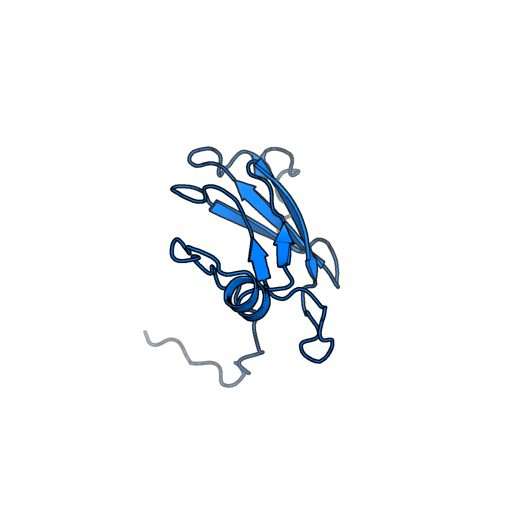6 C CA . VAL A 1 87 ? -2.729 -3.052 2.049 1.00 93.38 87 VAL A CA 1
ATOM 697 C C . VAL A 1 87 ? -3.945 -2.143 1.996 1.00 93.38 87 VAL A C 1
ATOM 699 O O . VAL A 1 87 ? -4.348 -1.725 0.912 1.00 93.38 87 VAL A O 1
ATOM 702 N N . ARG A 1 88 ? -4.539 -1.850 3.151 1.00 92.81 88 ARG A N 1
ATOM 703 C CA . ARG A 1 88 ? -5.642 -0.898 3.318 1.00 92.81 88 ARG A CA 1
ATOM 704 C C . ARG A 1 88 ? -5.171 0.304 4.115 1.00 92.81 88 ARG A C 1
ATOM 706 O O . ARG A 1 88 ? -4.472 0.119 5.107 1.00 92.81 88 ARG A O 1
ATOM 713 N N . HIS A 1 89 ? -5.601 1.492 3.706 1.00 92.62 89 HIS A N 1
ATOM 714 C CA . HIS A 1 89 ? -5.480 2.698 4.516 1.00 92.62 89 HIS A CA 1
ATOM 715 C C . HIS A 1 89 ? -6.796 2.889 5.257 1.00 92.62 89 HIS A C 1
ATOM 717 O O . HIS A 1 89 ? -7.833 3.152 4.648 1.00 92.62 89 HIS A O 1
ATOM 723 N N . VAL A 1 90 ? -6.731 2.717 6.571 1.00 90.81 90 VAL A N 1
ATOM 724 C CA . VAL A 1 90 ? -7.867 2.798 7.479 1.00 90.81 90 VAL A CA 1
ATOM 725 C C . VAL A 1 90 ? -7.816 4.118 8.229 1.00 90.81 90 VAL A C 1
ATOM 727 O O . VAL A 1 90 ? -6.787 4.458 8.812 1.00 90.81 90 VAL A O 1
ATOM 730 N N . GLU A 1 91 ? -8.915 4.862 8.182 1.00 89.06 91 GLU A N 1
ATOM 731 C CA . GLU A 1 91 ? -9.046 6.123 8.911 1.00 89.06 91 GLU A CA 1
ATOM 732 C C . GLU A 1 91 ? -9.087 5.854 10.421 1.00 89.06 91 GLU A C 1
ATOM 734 O O . GLU A 1 91 ? -9.575 4.809 10.858 1.00 89.06 91 GLU A O 1
ATOM 739 N N . GLY A 1 92 ? -8.599 6.804 11.218 1.00 85.12 92 GLY A N 1
ATOM 740 C CA . GLY A 1 92 ? -8.627 6.686 12.674 1.00 85.12 92 GLY A CA 1
ATOM 741 C C . GLY A 1 92 ? -10.037 6.486 13.223 1.00 85.12 92 GLY A C 1
ATOM 742 O O . GLY A 1 92 ? -10.973 7.186 12.827 1.00 85.12 92 GLY A O 1
ATOM 743 N N . GLY A 1 93 ? -10.186 5.541 14.150 1.00 82.75 93 GLY A N 1
ATOM 744 C CA . GLY A 1 93 ? -11.478 5.177 14.738 1.00 82.75 93 GLY A CA 1
ATOM 745 C C . GLY A 1 93 ? -12.319 4.225 13.882 1.00 82.75 93 GLY A C 1
ATOM 746 O O . GLY A 1 93 ? -13.477 3.981 14.221 1.00 82.75 93 GLY A O 1
ATOM 747 N N . LYS A 1 94 ? -11.766 3.706 12.778 1.00 85.12 94 LYS A N 1
ATOM 748 C CA . LYS A 1 94 ? -12.393 2.704 11.899 1.00 85.12 94 LYS A CA 1
ATOM 749 C C . LYS A 1 94 ? -11.564 1.427 11.778 1.00 85.12 94 LYS A C 1
ATOM 751 O O . LYS A 1 94 ? -11.708 0.684 10.813 1.00 85.12 94 LYS A O 1
ATOM 756 N N . GLU A 1 95 ? -10.687 1.157 12.738 1.00 83.25 95 GLU A N 1
ATOM 757 C CA . GLU A 1 95 ? -9.765 0.018 12.712 1.00 83.25 95 GLU A CA 1
ATOM 758 C C . GLU A 1 95 ? -10.490 -1.336 12.633 1.00 83.25 95 GLU A C 1
ATOM 760 O O . GLU A 1 95 ? -9.962 -2.271 12.030 1.00 83.25 95 GLU A O 1
ATOM 765 N N . ASP A 1 96 ? -11.715 -1.414 13.162 1.00 79.75 96 ASP A N 1
ATOM 766 C CA . ASP A 1 96 ? -12.542 -2.625 13.179 1.00 79.75 96 ASP A CA 1
ATOM 767 C C . ASP A 1 96 ? -13.365 -2.828 11.891 1.00 79.75 96 ASP A C 1
ATOM 769 O O . ASP A 1 96 ? -13.678 -3.965 11.528 1.00 79.75 96 ASP A O 1
ATOM 773 N N . GLU A 1 97 ? -13.670 -1.757 11.142 1.00 80.06 97 GLU A N 1
ATOM 774 C CA . GLU A 1 97 ? -14.520 -1.830 9.940 1.00 80.06 97 GLU A CA 1
ATOM 775 C C . GLU A 1 97 ? -14.016 -2.837 8.890 1.00 80.06 97 GLU A C 1
ATOM 777 O O . GLU A 1 97 ? -14.828 -3.596 8.354 1.00 80.06 97 GLU A O 1
ATOM 782 N N . PRO A 1 98 ? -12.702 -2.934 8.596 1.00 71.25 98 PRO A N 1
ATOM 783 C CA . PRO A 1 98 ? -12.187 -3.876 7.606 1.00 71.25 98 PRO A CA 1
ATOM 784 C C . PRO A 1 98 ? -12.342 -5.352 7.988 1.00 71.25 98 PRO A C 1
ATOM 786 O O . PRO A 1 98 ? -12.154 -6.210 7.122 1.00 71.25 98 PRO A O 1
ATOM 789 N N . TYR A 1 99 ? -12.653 -5.652 9.253 1.00 70.69 99 TYR A N 1
ATOM 790 C CA . TYR A 1 99 ? -12.877 -7.008 9.754 1.00 70.69 99 TYR A CA 1
ATOM 791 C C . TYR A 1 99 ? -14.364 -7.373 9.849 1.00 70.69 99 TYR A C 1
ATOM 793 O O . TYR A 1 99 ? -14.672 -8.555 9.976 1.00 70.69 99 TYR A O 1
ATOM 801 N N . HIS A 1 100 ? -15.286 -6.411 9.729 1.00 67.06 100 HIS A N 1
ATOM 802 C CA . HIS A 1 100 ? -16.731 -6.665 9.819 1.00 67.06 100 HIS A CA 1
ATOM 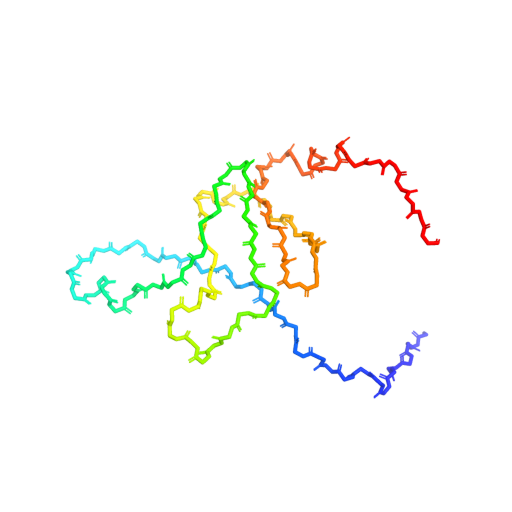803 C C . HIS A 1 100 ? -17.274 -7.576 8.703 1.00 67.06 100 HIS A C 1
ATOM 805 O O . HIS A 1 100 ? -18.254 -8.283 8.919 1.00 67.06 100 HIS A O 1
ATOM 811 N N . ASP A 1 101 ? -16.623 -7.599 7.537 1.00 62.91 101 ASP A N 1
ATOM 812 C CA . ASP A 1 101 ? -17.012 -8.445 6.397 1.00 62.91 101 ASP A CA 1
ATOM 813 C C . ASP A 1 101 ? -16.276 -9.797 6.357 1.00 62.91 101 ASP A C 1
ATOM 815 O O . ASP A 1 101 ? -16.439 -10.576 5.411 1.00 62.91 101 ASP A O 1
ATOM 819 N N . LEU A 1 102 ? -15.426 -10.092 7.347 1.00 56.12 102 LEU A N 1
ATOM 820 C CA . LEU A 1 102 ? -14.756 -11.385 7.421 1.00 56.12 102 LEU A CA 1
ATOM 821 C C . LEU A 1 102 ? -15.672 -12.386 8.137 1.00 56.12 102 LEU A C 1
ATOM 823 O O . LEU A 1 102 ? -16.178 -12.077 9.215 1.00 56.12 102 LEU A O 1
ATOM 827 N N . PRO A 1 103 ? -15.889 -13.592 7.580 1.00 54.38 103 PRO A N 1
ATOM 828 C CA . PRO A 1 103 ? -16.607 -14.631 8.305 1.00 54.38 103 PRO A CA 1
ATOM 829 C C . PRO A 1 103 ? -15.894 -14.898 9.634 1.00 54.38 103 PRO A C 1
ATOM 831 O O . PRO A 1 103 ? -14.665 -15.017 9.652 1.00 54.38 103 PRO A O 1
ATOM 834 N N . GLU A 1 104 ? -16.663 -14.980 10.726 1.00 55.09 104 GLU A N 1
ATOM 835 C CA . GLU A 1 104 ? -16.170 -15.352 12.054 1.00 55.09 104 GLU A CA 1
ATOM 836 C C . GLU A 1 104 ? -15.266 -16.589 11.938 1.00 55.09 104 GLU A C 1
ATOM 838 O O . GLU A 1 104 ? -15.717 -17.700 11.678 1.00 55.09 104 GLU A O 1
ATOM 843 N N . HIS A 1 105 ? -13.967 -16.355 12.097 1.00 48.62 105 HIS A N 1
ATOM 844 C CA . HIS A 1 105 ? -12.993 -17.272 12.668 1.00 48.62 105 HIS A CA 1
ATOM 845 C C . HIS A 1 105 ? -13.101 -18.756 12.237 1.00 48.62 105 HIS A C 1
ATOM 847 O O . HIS A 1 105 ? -13.646 -19.591 1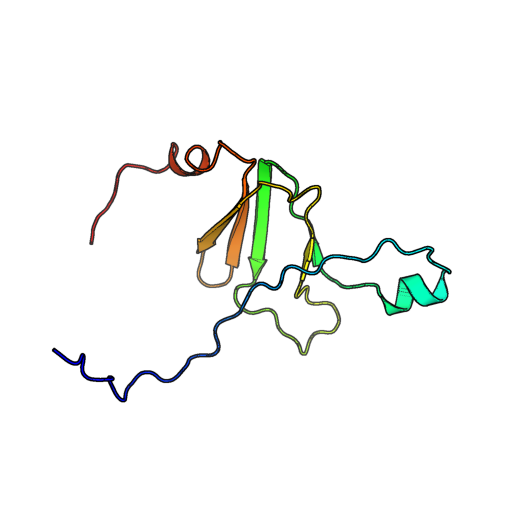2.957 1.00 48.62 105 HIS A O 1
ATOM 853 N N . ILE A 1 106 ? -12.432 -19.151 11.143 1.00 42.53 106 ILE A N 1
ATOM 854 C CA . ILE A 1 106 ? -11.875 -20.515 11.091 1.00 42.53 106 ILE A CA 1
ATOM 855 C C . ILE A 1 106 ? -10.595 -20.471 11.931 1.00 42.53 106 ILE A C 1
ATOM 857 O O . ILE A 1 106 ? -9.541 -20.052 11.453 1.00 42.53 106 ILE A O 1
ATOM 861 N N . ALA A 1 107 ? -10.725 -20.826 13.212 1.00 32.91 107 ALA A N 1
ATOM 862 C CA . ALA A 1 107 ? -9.577 -21.098 14.075 1.00 32.91 107 ALA A CA 1
ATOM 863 C C . ALA A 1 107 ? -8.767 -22.275 13.495 1.00 32.91 107 ALA A C 1
ATOM 865 O O . ALA A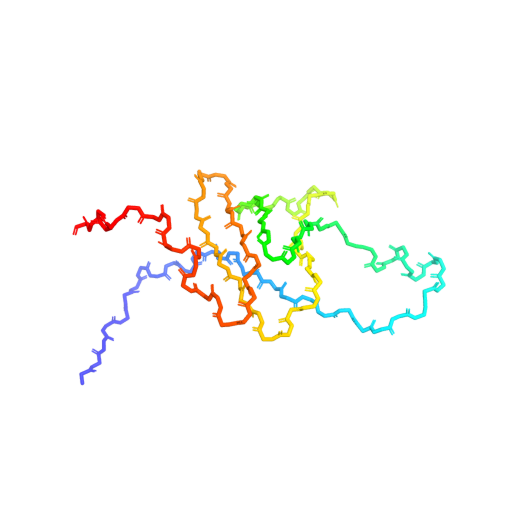 1 107 ? -9.390 -23.202 12.968 1.00 32.91 107 ALA A O 1
ATOM 866 N N . PRO A 1 108 ? -7.426 -22.283 13.596 1.00 43.28 108 PRO A N 1
ATOM 867 C CA . PRO A 1 108 ? -6.675 -23.535 13.562 1.00 43.28 108 PRO A CA 1
ATOM 868 C C . PRO A 1 108 ? -6.992 -24.416 14.781 1.00 43.28 108 PRO A C 1
ATOM 870 O O . PRO A 1 108 ? -7.279 -23.857 15.867 1.00 43.28 108 PRO A O 1
#

Sequence (108 aa):
MAYPISEDTIASEFNLLEIAESPGLDPSKQEAHRLSKFAYWLPQGGYVDIKIRPNKNIANDPCYLFTPDFSHCSLIVHKKNVNDYRVRHVEGGKEDEPYHDLPEHIAP

Secondary structure (DSSP, 8-state):
-PPP--TT------------PPP-----HHHHHHH---EEE--TT-EEEEESS--TTSTTS--EEE-S--TT-EEEEEE-SSSEEEEEEE-TT-TTGGGTTS-S----

pLDDT: mean 73.47, std 17.56, range [32.91, 94.62]

Radius of gyration: 18.09 Å; chains: 1; bounding box: 36×47×46 Å

Organism: NCBI:txid1553431

Foldseek 3Di:
DDDDDPPPPPVDDAQDADDDDDDDDPDDPVNCVVPDAQEAEAEAQGKDKAFRDFDPVPRNGHSHYDYPDLVQWDWDWDDPDPTIIMIHIGHHPCPCVVVPPPPPDPDD